Protein AF-A0AAE3K2G0-F1 (afdb_monomer)

Foldseek 3Di:
DVVLLVVLLVLLLVLQLLLLCLVPVDPVRSVVVSCCVLVVLQVVLLVVLVVCVVVVNNVVNLVSLLSHVVSLVVVVVVPDDDVVSSVSNSVNSNVSSVVSNVSSVVSVVVVVD

Organism: NCBI:txid1326980

Secondary structure (DSSP, 8-state):
-HHHHHHHHHHHHHHHHHHHHHHH--HHHHHHHHHHHHHHHHHHHHHHHHHHHHTT-HHHHHHHTTT-THHHHHHHHTT---HHHHHHHHHHHHHHHHHHHHHHHHHHHTT--

pLDDT: mean 92.66, std 5.58, range [51.22, 97.56]

Nearest PDB structures (foldseek):
  1x8z-assembly1_A-2  TM=3.335E-01  e=6.404E+00  Arabidopsis thaliana
  1x8z-assembly3_A  TM=3.335E-01  e=6.404E+00  Arabidopsis thaliana
  8e0m-assembly4_L  TM=4.436E-01  e=9.766E+00  synthetic construct

Sequence (113 aa):
MLALTFVVGYFFAENLVLLLTLVFKSPGVSTLVSIFVLGGVFVFGDAGEYFYALQGEYGKIFALSFTNPFVPWIITALGKDLYQQVEVGVAVDGFIAALTFVLSFLKFRGLEV

Mean predicted aligned error: 3.48 Å

Structure (mmCIF, N/CA/C/O backbone):
data_AF-A0AAE3K2G0-F1
#
_entry.id   AF-A0AAE3K2G0-F1
#
loop_
_atom_site.group_PDB
_atom_site.id
_atom_site.type_symbol
_atom_site.label_atom_id
_atom_site.label_alt_id
_atom_site.label_comp_id
_atom_site.label_asym_id
_atom_site.label_entity_id
_atom_site.label_seq_id
_atom_site.pdbx_PDB_ins_code
_atom_site.Cartn_x
_atom_site.Cartn_y
_atom_site.Cartn_z
_atom_site.occupancy
_atom_site.B_iso_or_equiv
_atom_site.auth_seq_id
_atom_site.auth_comp_id
_atom_site.auth_asym_id
_atom_site.auth_atom_id
_atom_site.pdbx_PDB_model_num
ATOM 1 N N . MET A 1 1 ? -5.427 -5.539 -15.576 1.00 87.38 1 MET A N 1
ATOM 2 C CA . MET A 1 1 ? -4.512 -5.313 -14.438 1.00 87.38 1 MET A CA 1
ATOM 3 C C . MET A 1 1 ? -4.665 -3.935 -13.807 1.00 87.38 1 MET A C 1
ATOM 5 O O . MET A 1 1 ? -4.890 -3.904 -12.613 1.00 87.38 1 MET A O 1
ATOM 9 N N . LEU A 1 2 ? -4.662 -2.819 -14.549 1.00 90.19 2 LEU A N 1
ATOM 10 C CA . LEU A 1 2 ? -4.793 -1.477 -13.944 1.00 90.19 2 LEU A CA 1
ATOM 11 C C . LEU A 1 2 ? -6.043 -1.299 -13.052 1.00 90.19 2 LEU A C 1
ATOM 13 O O . LEU A 1 2 ? -5.942 -0.810 -11.933 1.00 90.19 2 LEU A O 1
ATOM 17 N N . ALA A 1 3 ? -7.214 -1.757 -13.510 1.00 92.88 3 ALA A N 1
ATOM 18 C CA . ALA A 1 3 ? -8.438 -1.725 -12.701 1.00 92.88 3 ALA A CA 1
ATOM 19 C C . ALA A 1 3 ? -8.322 -2.564 -11.414 1.00 92.88 3 ALA A C 1
ATOM 21 O O . ALA A 1 3 ? -8.842 -2.173 -10.376 1.00 92.88 3 ALA A O 1
ATOM 22 N N . LEU A 1 4 ? -7.607 -3.692 -11.473 1.00 92.31 4 LEU A N 1
ATOM 23 C CA . LEU A 1 4 ? -7.353 -4.529 -10.302 1.00 92.31 4 LEU A CA 1
ATOM 24 C C . LEU A 1 4 ? -6.437 -3.806 -9.310 1.00 92.31 4 LEU A C 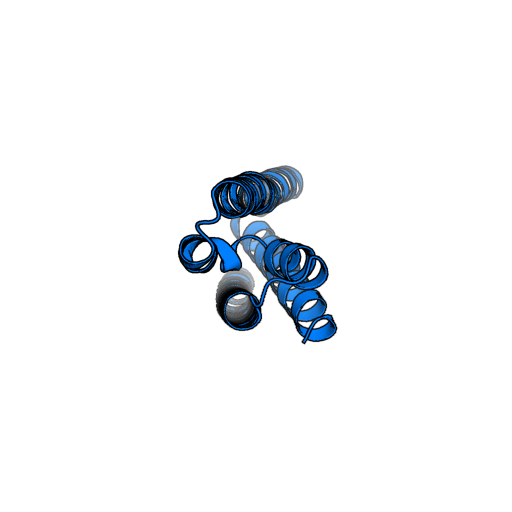1
ATOM 26 O O . LEU A 1 4 ? -6.725 -3.822 -8.122 1.00 92.31 4 LEU A O 1
ATOM 30 N N . THR A 1 5 ? -5.398 -3.118 -9.795 1.00 94.06 5 THR A N 1
ATOM 31 C CA . THR A 1 5 ? -4.529 -2.270 -8.966 1.00 94.06 5 THR A CA 1
ATOM 32 C C . THR A 1 5 ? -5.333 -1.233 -8.189 1.00 94.06 5 THR A C 1
ATOM 34 O O . THR A 1 5 ? -5.181 -1.124 -6.978 1.00 94.06 5 THR A O 1
ATOM 37 N N . PHE A 1 6 ? -6.248 -0.530 -8.863 1.00 92.69 6 PHE A N 1
ATOM 38 C CA . PHE A 1 6 ? -7.123 0.438 -8.204 1.00 92.69 6 PHE A CA 1
ATOM 39 C C . PHE A 1 6 ? -8.019 -0.207 -7.140 1.00 92.69 6 PHE A C 1
ATOM 41 O O . PHE A 1 6 ? -8.048 0.252 -6.003 1.00 92.69 6 PHE A O 1
ATOM 48 N N . VAL A 1 7 ? -8.730 -1.281 -7.495 1.00 94.69 7 VAL A N 1
ATOM 49 C CA . VAL A 1 7 ? -9.671 -1.949 -6.583 1.00 94.69 7 VAL A CA 1
ATOM 50 C C . VAL A 1 7 ? -8.951 -2.489 -5.349 1.00 94.69 7 VAL A C 1
ATOM 52 O O . VAL A 1 7 ? -9.396 -2.261 -4.228 1.00 94.69 7 VAL A O 1
ATOM 55 N N . VAL A 1 8 ? -7.832 -3.185 -5.540 1.00 93.75 8 VAL A N 1
ATOM 56 C CA . VAL A 1 8 ? -7.095 -3.818 -4.444 1.00 93.75 8 VAL A CA 1
ATOM 57 C C . VAL A 1 8 ? -6.440 -2.774 -3.536 1.00 93.75 8 VAL A C 1
ATOM 59 O O . VAL A 1 8 ? -6.573 -2.883 -2.318 1.00 93.75 8 VAL A O 1
ATOM 62 N N . GLY A 1 9 ? -5.831 -1.726 -4.100 1.00 92.50 9 GLY A N 1
ATOM 63 C CA . GLY A 1 9 ? -5.267 -0.625 -3.313 1.00 92.50 9 GLY A CA 1
ATOM 64 C C . GLY A 1 9 ? -6.333 0.128 -2.507 1.00 92.50 9 GLY A C 1
ATOM 65 O O . GLY A 1 9 ? -6.113 0.477 -1.346 1.00 92.50 9 GLY A O 1
ATOM 66 N N . TYR A 1 10 ? -7.528 0.311 -3.079 1.00 93.12 10 TYR A N 1
ATOM 67 C CA . TYR A 1 10 ? -8.667 0.900 -2.374 1.00 93.12 10 TYR A CA 1
ATOM 68 C C . TYR A 1 10 ? -9.119 0.029 -1.190 1.00 93.12 10 TYR A C 1
ATOM 70 O O . TYR A 1 10 ? -9.228 0.524 -0.068 1.00 93.12 10 TYR A O 1
ATOM 78 N N . PHE A 1 11 ? -9.284 -1.282 -1.403 1.00 94.94 11 PHE A N 1
ATOM 79 C CA . PHE A 1 11 ? -9.614 -2.225 -0.328 1.00 94.94 11 PHE A CA 1
ATOM 80 C C . PHE A 1 11 ? -8.543 -2.282 0.764 1.00 94.94 11 PHE A C 1
ATOM 82 O O . PHE A 1 11 ? -8.879 -2.414 1.942 1.00 94.94 11 PHE A O 1
ATOM 89 N N . PHE A 1 12 ? -7.262 -2.192 0.405 1.00 94.44 12 PHE A N 1
ATOM 90 C CA . PHE A 1 12 ? -6.175 -2.095 1.375 1.00 94.44 12 PHE A CA 1
ATOM 91 C C . PHE A 1 12 ? -6.347 -0.865 2.275 1.00 94.44 12 PHE A C 1
ATOM 93 O O . PHE A 1 12 ? -6.360 -1.003 3.502 1.00 94.44 12 PHE A O 1
ATOM 100 N N . ALA A 1 13 ? -6.531 0.316 1.679 1.00 94.44 13 ALA A N 1
ATOM 101 C CA . ALA A 1 13 ? -6.667 1.562 2.422 1.00 94.44 13 ALA A CA 1
ATOM 102 C C . ALA A 1 13 ? -7.892 1.549 3.351 1.00 94.44 13 ALA A C 1
ATOM 104 O O . ALA A 1 13 ? -7.771 1.878 4.533 1.00 94.44 13 ALA A O 1
ATOM 105 N N . GLU A 1 14 ? -9.055 1.119 2.855 1.00 95.69 14 GLU A N 1
ATOM 106 C CA . GLU A 1 14 ? -10.280 1.052 3.660 1.00 95.69 14 GLU A CA 1
ATOM 107 C C . GLU A 1 14 ? -10.155 0.088 4.842 1.00 95.69 14 GLU A C 1
ATOM 109 O O . GLU A 1 14 ? -10.494 0.449 5.971 1.00 95.69 14 GLU A O 1
ATOM 114 N N . ASN A 1 15 ? -9.639 -1.123 4.617 1.00 96.81 15 ASN A N 1
ATOM 115 C CA . ASN A 1 15 ? -9.516 -2.111 5.688 1.00 96.81 15 ASN A CA 1
ATOM 116 C C . ASN A 1 15 ? -8.460 -1.712 6.726 1.00 96.81 15 ASN A C 1
ATOM 118 O O . ASN A 1 15 ? -8.627 -1.995 7.915 1.00 96.81 15 ASN A O 1
ATOM 122 N N . LEU A 1 16 ? -7.400 -1.010 6.314 1.00 96.12 16 LEU A N 1
ATOM 123 C CA . LEU A 1 16 ? -6.44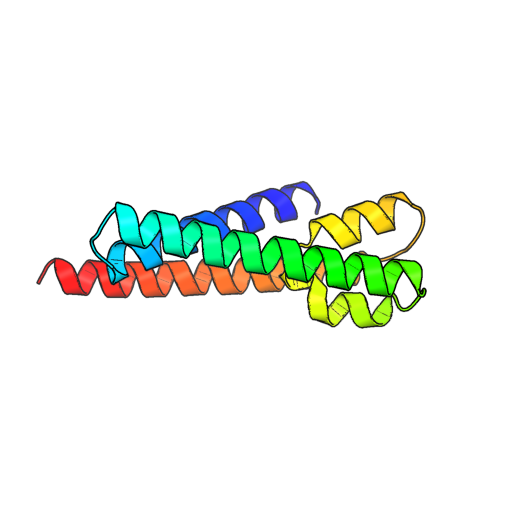5 -0.427 7.250 1.00 96.12 16 LEU A CA 1
ATOM 124 C C . LEU A 1 16 ? -7.107 0.655 8.117 1.00 96.12 16 LEU A C 1
ATOM 126 O O . LEU A 1 16 ? -6.969 0.624 9.340 1.00 96.12 16 LEU A O 1
ATOM 130 N N . VAL A 1 17 ? -7.855 1.582 7.508 1.00 96.94 17 VAL A N 1
ATOM 131 C CA . VAL A 1 17 ? -8.590 2.636 8.231 1.00 96.94 17 VAL A CA 1
ATOM 132 C C . VAL A 1 17 ? -9.604 2.027 9.201 1.00 96.94 17 VAL A C 1
ATOM 134 O O . VAL A 1 17 ? -9.693 2.459 10.356 1.00 96.94 17 VAL A O 1
ATOM 137 N N . LEU A 1 18 ? -10.336 0.996 8.771 1.00 96.50 18 LEU A N 1
ATOM 138 C CA . LEU A 1 18 ? -11.276 0.259 9.614 1.00 96.50 18 LEU A CA 1
ATOM 139 C C . LEU A 1 18 ? -10.567 -0.348 10.830 1.00 96.50 18 LEU A C 1
ATOM 141 O O . LEU A 1 18 ? -10.997 -0.125 11.965 1.00 96.50 18 LEU A O 1
ATOM 145 N N . LEU A 1 19 ? -9.457 -1.057 10.612 1.00 97.19 19 LEU A N 1
ATOM 146 C CA . LEU A 1 19 ? -8.679 -1.665 11.687 1.00 97.19 19 LEU A CA 1
ATOM 147 C C . LEU A 1 19 ? -8.222 -0.615 12.703 1.00 97.19 19 LEU A C 1
ATOM 149 O O . LEU A 1 19 ? -8.437 -0.780 13.904 1.00 97.19 19 LEU A O 1
ATOM 153 N N . LEU A 1 20 ? -7.624 0.482 12.231 1.00 96.75 20 LEU A N 1
ATOM 154 C CA . LEU A 1 20 ? -7.138 1.559 13.095 1.00 96.75 20 LEU A CA 1
ATOM 155 C C . LEU A 1 20 ? -8.284 2.201 13.888 1.00 96.75 20 LEU A C 1
ATOM 157 O O . LEU A 1 20 ? -8.134 2.458 15.083 1.00 96.75 20 LEU A O 1
ATOM 161 N N . THR A 1 21 ? -9.449 2.369 13.263 1.00 96.25 21 THR A N 1
ATOM 162 C CA . THR A 1 21 ? -10.658 2.879 13.924 1.00 96.25 21 THR A CA 1
ATOM 163 C C . THR A 1 21 ? -11.099 1.974 15.076 1.00 96.25 21 THR A C 1
ATOM 165 O O . THR A 1 21 ? -11.346 2.452 16.187 1.00 96.25 21 THR A O 1
ATOM 168 N N . LEU A 1 22 ? -11.132 0.657 14.854 1.00 95.38 22 LEU A N 1
ATOM 169 C CA . LEU A 1 22 ? -11.491 -0.330 15.880 1.00 95.38 22 LEU A CA 1
ATOM 170 C C . LEU A 1 22 ? -10.441 -0.443 16.998 1.00 95.38 22 LEU A C 1
ATOM 172 O O . LEU A 1 22 ? -10.775 -0.754 18.145 1.00 95.38 22 LEU A O 1
ATOM 176 N N . VAL A 1 23 ? -9.167 -0.204 16.676 1.00 95.44 23 VAL A N 1
ATOM 177 C CA . VAL A 1 23 ? -8.052 -0.253 17.631 1.00 95.44 23 VAL A CA 1
ATOM 178 C C . VAL A 1 23 ? -8.059 0.963 18.553 1.00 95.44 23 VAL A C 1
ATOM 180 O O . VAL A 1 23 ? -8.028 0.792 19.772 1.00 95.44 23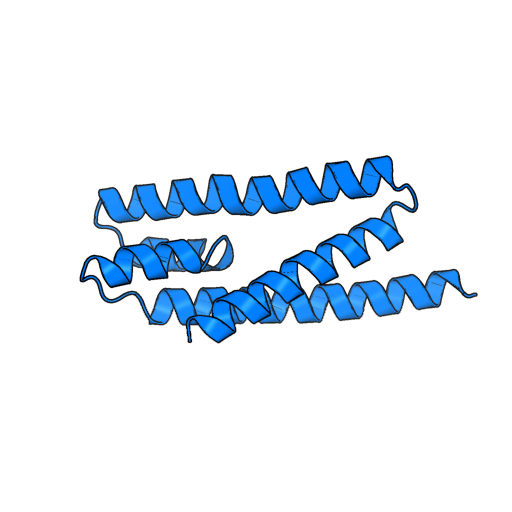 VAL A O 1
ATOM 183 N N . PHE A 1 24 ? -8.114 2.175 17.997 1.00 94.81 24 PHE A N 1
ATOM 184 C CA . PHE A 1 24 ? -7.946 3.406 18.772 1.00 94.81 24 PHE A CA 1
ATOM 185 C C . PHE A 1 24 ? -9.241 3.935 19.384 1.00 94.81 24 PHE A C 1
ATOM 187 O O . PHE A 1 24 ? -9.172 4.685 20.358 1.00 94.81 24 PHE A O 1
ATOM 194 N N . LYS A 1 25 ? -10.414 3.571 18.841 1.00 89.81 25 LYS A N 1
ATOM 195 C CA . LYS A 1 25 ? -11.743 3.985 19.341 1.00 89.81 25 LYS A CA 1
ATOM 196 C C . LYS A 1 25 ? -11.913 5.505 19.516 1.00 89.81 25 LYS A C 1
ATOM 198 O O . LYS A 1 25 ? -12.771 5.962 20.264 1.00 89.81 25 LYS A O 1
ATOM 203 N N . SER A 1 26 ? -11.087 6.292 18.834 1.00 94.62 26 SER A N 1
ATOM 204 C CA . SER A 1 26 ? -11.096 7.751 18.855 1.00 94.62 26 SER A CA 1
ATOM 205 C C . SER A 1 26 ? -11.043 8.245 17.413 1.00 94.62 26 SER A C 1
ATOM 207 O O . SER A 1 26 ? -10.049 7.969 16.732 1.00 94.62 26 SER A O 1
ATOM 209 N N . PRO A 1 27 ? -12.070 8.966 16.924 1.00 92.31 27 PRO A N 1
ATOM 210 C CA . PRO A 1 27 ? -12.111 9.426 15.537 1.00 92.31 27 PRO A CA 1
ATOM 211 C C . PRO A 1 27 ? -10.897 10.282 15.158 1.00 92.31 27 PRO A C 1
ATOM 213 O O . PRO A 1 27 ? -10.312 10.087 14.094 1.00 92.31 27 PRO A O 1
ATOM 216 N N . GLY A 1 28 ? -10.464 11.177 16.056 1.00 95.88 28 GLY A N 1
ATOM 217 C CA . GLY A 1 28 ? -9.315 12.056 15.820 1.00 95.88 28 GLY A CA 1
ATOM 218 C C . GLY A 1 28 ? -7.994 11.292 15.708 1.00 95.88 28 GLY A C 1
ATOM 219 O O . GLY A 1 28 ? -7.255 11.479 14.744 1.00 95.88 28 GLY A O 1
ATOM 220 N N . VAL A 1 29 ? -7.720 10.381 16.651 1.00 96.38 29 VAL A N 1
ATOM 221 C CA . VAL A 1 29 ? -6.486 9.572 16.630 1.00 96.38 29 VAL A CA 1
ATOM 222 C C . VAL A 1 29 ? -6.473 8.650 15.414 1.00 96.38 29 VAL A C 1
ATOM 224 O O . VAL A 1 29 ? -5.473 8.586 14.707 1.00 96.38 29 VA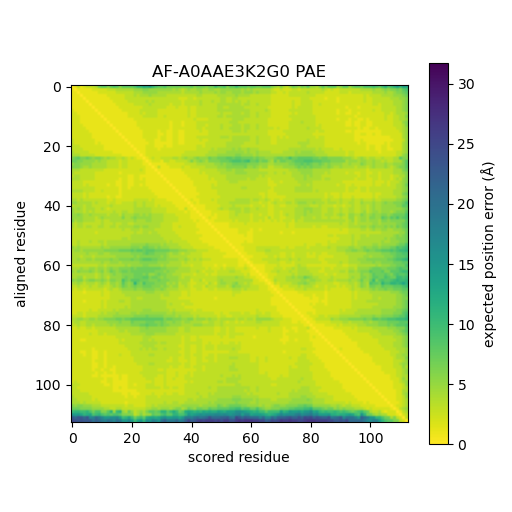L A O 1
ATOM 227 N N . SER A 1 30 ? -7.594 7.987 15.128 1.00 96.62 30 SER A N 1
ATOM 228 C CA . SER A 1 30 ? -7.701 7.052 14.000 1.00 96.62 30 SER A CA 1
ATOM 229 C C . SER A 1 30 ? -7.465 7.757 12.667 1.00 96.62 30 SER A C 1
ATOM 231 O O . SER A 1 30 ? -6.737 7.239 11.825 1.00 96.62 30 SER A O 1
ATOM 233 N N . THR A 1 31 ? -8.013 8.964 12.500 1.00 95.94 31 THR A N 1
ATOM 234 C CA . THR A 1 31 ? -7.805 9.780 11.296 1.00 95.94 31 THR A CA 1
ATOM 235 C C . THR A 1 31 ? -6.337 10.170 11.139 1.00 95.94 31 THR A C 1
ATOM 237 O O . THR A 1 31 ? -5.755 9.940 10.081 1.00 95.94 31 THR A O 1
ATOM 240 N N . LEU A 1 32 ? -5.711 10.704 12.195 1.00 97.56 32 LEU A N 1
ATOM 241 C CA . LEU A 1 32 ? -4.305 11.125 12.157 1.00 97.56 32 LEU A CA 1
ATOM 242 C C . LEU A 1 32 ? -3.361 9.958 11.863 1.00 97.56 32 LEU A C 1
ATOM 244 O O . LEU A 1 32 ? -2.490 10.080 11.006 1.00 97.56 32 LEU A O 1
ATOM 248 N N . VAL A 1 33 ? -3.553 8.821 12.537 1.00 97.12 33 VAL A N 1
ATOM 249 C CA . VAL A 1 33 ? -2.719 7.633 12.323 1.00 97.12 33 VAL A CA 1
ATOM 250 C C . VAL A 1 33 ? -2.935 7.068 10.921 1.00 97.12 33 VAL A C 1
ATOM 252 O O . VAL A 1 33 ? -1.959 6.729 10.263 1.00 97.12 33 VAL A O 1
ATOM 255 N N . SER A 1 34 ? -4.174 7.019 10.424 1.00 96.69 34 SER A N 1
ATOM 256 C CA . SER A 1 34 ? -4.448 6.524 9.068 1.00 96.69 34 SER A CA 1
ATOM 257 C C . SER A 1 34 ? -3.784 7.387 7.998 1.00 96.69 34 SER A C 1
ATOM 259 O O . SER A 1 34 ? -3.116 6.853 7.116 1.00 96.69 34 SER A O 1
ATOM 261 N N . ILE A 1 35 ? -3.908 8.717 8.103 1.00 95.81 35 ILE A N 1
ATOM 262 C CA . ILE A 1 35 ? -3.250 9.659 7.185 1.00 95.81 35 ILE A CA 1
ATOM 263 C C . ILE A 1 35 ? -1.733 9.507 7.265 1.00 95.81 35 ILE A C 1
ATOM 265 O O . ILE A 1 35 ? -1.070 9.471 6.233 1.00 95.81 35 ILE A O 1
ATOM 269 N N . PHE A 1 36 ? -1.179 9.398 8.473 1.00 96.50 36 PHE A N 1
ATOM 270 C CA . PHE A 1 36 ? 0.260 9.250 8.657 1.00 96.50 36 PHE A CA 1
ATOM 271 C C . PHE A 1 36 ? 0.788 7.938 8.064 1.00 96.50 36 PHE A C 1
ATOM 273 O O . PHE A 1 36 ? 1.796 7.956 7.365 1.00 96.50 36 PHE A O 1
ATOM 280 N N . VAL A 1 37 ? 0.110 6.811 8.303 1.00 94.56 37 VAL A N 1
ATOM 281 C CA . VAL A 1 37 ? 0.538 5.498 7.801 1.00 94.56 37 VAL A CA 1
ATOM 282 C C . VAL A 1 37 ? 0.396 5.426 6.283 1.00 94.56 37 VAL A C 1
ATOM 284 O O . VAL A 1 37 ? 1.375 5.125 5.610 1.00 94.56 37 VAL A O 1
ATOM 287 N N . LEU A 1 38 ? -0.782 5.741 5.735 1.00 94.25 38 LEU A N 1
ATOM 288 C CA . LEU A 1 38 ? -1.008 5.694 4.286 1.00 94.25 38 LEU A CA 1
ATOM 289 C C . LEU A 1 38 ? -0.138 6.720 3.558 1.00 94.25 38 LEU A C 1
ATOM 291 O O . LEU A 1 38 ? 0.539 6.384 2.593 1.00 94.25 38 LEU A O 1
ATOM 295 N N . GLY A 1 39 ? -0.105 7.958 4.054 1.00 92.56 39 GLY A N 1
ATOM 296 C CA . GLY A 1 39 ? 0.728 9.015 3.490 1.00 92.56 39 GLY A CA 1
ATOM 297 C C . GLY A 1 39 ?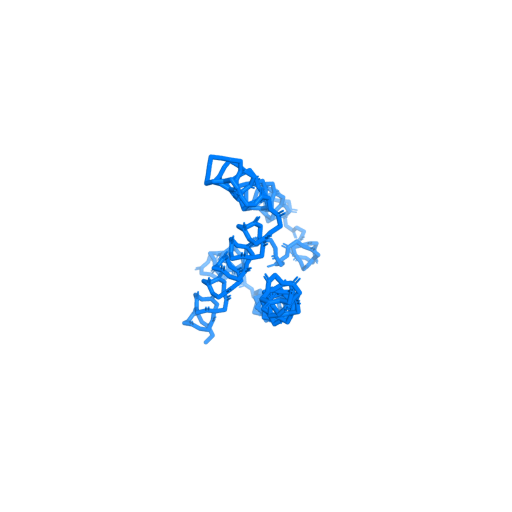 2.213 8.674 3.559 1.00 92.56 39 GLY A C 1
ATOM 298 O O . GLY A 1 39 ? 2.921 8.875 2.582 1.00 92.56 39 GLY A O 1
ATOM 299 N N . GLY A 1 40 ? 2.686 8.110 4.672 1.00 92.44 40 GLY A N 1
ATOM 300 C CA . GLY A 1 40 ? 4.070 7.665 4.810 1.00 92.44 40 GLY A CA 1
ATOM 301 C C . GLY A 1 40 ? 4.421 6.555 3.822 1.00 92.44 40 GLY A C 1
ATOM 302 O O . GLY A 1 40 ? 5.412 6.674 3.106 1.00 92.44 40 GLY A O 1
ATOM 303 N N . VAL A 1 41 ? 3.596 5.508 3.743 1.00 90.31 41 VAL A N 1
ATOM 304 C CA . VAL A 1 41 ? 3.813 4.391 2.810 1.00 90.31 41 VAL A CA 1
ATOM 305 C C . VAL A 1 41 ? 3.865 4.893 1.368 1.00 90.31 41 VAL A C 1
ATOM 307 O O . VAL A 1 41 ? 4.842 4.605 0.682 1.00 90.31 41 VAL A O 1
ATOM 310 N N . PHE A 1 42 ? 2.891 5.701 0.936 1.00 89.69 42 PHE A N 1
ATOM 311 C CA . PHE A 1 42 ? 2.866 6.221 -0.431 1.00 89.69 42 PHE A CA 1
ATOM 312 C C . PHE A 1 42 ? 4.016 7.196 -0.706 1.00 89.69 42 PHE A C 1
ATOM 314 O O . PHE A 1 42 ? 4.742 7.021 -1.672 1.00 89.69 42 PHE A O 1
ATOM 321 N N . VAL A 1 43 ? 4.265 8.188 0.154 1.00 91.25 43 VAL A N 1
ATOM 322 C CA . VAL A 1 43 ? 5.301 9.204 -0.111 1.00 91.25 43 VAL A CA 1
ATOM 323 C C . VAL A 1 43 ? 6.704 8.597 -0.143 1.00 91.25 43 VAL A C 1
ATOM 325 O O . VAL A 1 43 ? 7.474 8.884 -1.061 1.00 91.25 43 VAL A O 1
ATOM 328 N N . PHE A 1 44 ? 7.064 7.780 0.852 1.00 88.62 44 PHE A N 1
ATOM 329 C CA . PHE A 1 44 ? 8.403 7.184 0.904 1.00 88.62 44 PHE A CA 1
ATOM 330 C C . PHE A 1 44 ? 8.572 6.063 -0.120 1.00 88.62 44 PHE A C 1
ATOM 332 O O . PHE A 1 44 ? 9.655 5.922 -0.689 1.00 88.62 44 PHE A O 1
ATOM 339 N N . GLY A 1 45 ? 7.501 5.312 -0.371 1.00 88.31 45 GLY A N 1
ATOM 340 C CA . GLY A 1 45 ? 7.421 4.328 -1.435 1.00 88.31 45 GLY A CA 1
ATOM 341 C C . GLY A 1 45 ? 7.699 4.925 -2.805 1.00 88.31 45 GLY A C 1
ATOM 342 O O . GLY A 1 45 ? 8.701 4.590 -3.436 1.00 88.31 45 GLY A O 1
ATOM 343 N N . ASP A 1 46 ? 6.876 5.899 -3.196 1.00 91.81 46 ASP A N 1
ATOM 344 C CA . ASP A 1 46 ? 6.964 6.588 -4.482 1.00 91.81 46 ASP A CA 1
ATOM 345 C C . ASP A 1 46 ? 8.347 7.198 -4.689 1.00 91.81 46 ASP A C 1
ATOM 347 O O . ASP A 1 46 ? 8.975 7.006 -5.731 1.00 91.81 46 ASP A O 1
ATOM 351 N N . ALA A 1 47 ? 8.849 7.922 -3.682 1.00 93.06 47 ALA A N 1
ATOM 352 C CA . ALA A 1 47 ? 10.163 8.548 -3.748 1.00 93.06 47 ALA A CA 1
ATOM 353 C C . ALA A 1 47 ? 11.274 7.515 -3.993 1.00 93.06 47 ALA A C 1
ATOM 355 O O . ALA A 1 47 ? 12.169 7.762 -4.804 1.00 93.06 47 ALA A O 1
ATOM 356 N N . GLY A 1 48 ? 11.209 6.357 -3.330 1.00 93.50 48 GLY A N 1
ATOM 357 C CA . GLY A 1 48 ? 12.161 5.266 -3.521 1.00 93.50 48 GLY A CA 1
ATOM 358 C C . GLY A 1 48 ? 12.062 4.621 -4.906 1.00 93.50 48 GLY A C 1
ATOM 359 O O . GLY A 1 48 ? 13.083 4.395 -5.558 1.00 93.50 48 GLY A O 1
ATOM 360 N N . GLU A 1 49 ? 10.849 4.371 -5.397 1.00 93.44 49 GLU A N 1
ATOM 361 C CA . GLU A 1 49 ? 10.630 3.785 -6.722 1.00 93.44 49 GLU A CA 1
ATOM 362 C C . GLU A 1 49 ? 11.101 4.710 -7.846 1.00 93.44 49 GLU A C 1
ATOM 364 O O . GLU A 1 49 ? 11.838 4.272 -8.735 1.00 93.44 49 GLU A O 1
ATOM 369 N N . TYR A 1 50 ? 10.761 6.002 -7.784 1.00 93.81 50 TYR A N 1
ATOM 370 C CA . TYR A 1 50 ? 11.259 6.990 -8.742 1.00 93.81 50 TYR A CA 1
ATOM 371 C C . TYR A 1 50 ? 12.776 7.150 -8.665 1.00 93.81 50 TYR A C 1
ATOM 373 O O . TYR A 1 50 ? 13.427 7.272 -9.702 1.00 93.81 50 TYR A O 1
ATOM 381 N N . PHE A 1 51 ? 13.362 7.109 -7.467 1.00 95.25 51 PHE A N 1
ATOM 382 C CA . PHE A 1 51 ? 14.813 7.158 -7.301 1.00 95.25 51 PHE A CA 1
ATOM 383 C C . PHE A 1 51 ? 15.507 5.996 -8.024 1.00 95.25 51 PHE A C 1
ATOM 385 O O . PHE A 1 51 ? 16.424 6.231 -8.813 1.00 95.25 51 PHE A O 1
ATOM 392 N N . TYR A 1 52 ? 15.036 4.758 -7.841 1.00 94.75 52 TYR A N 1
ATOM 393 C CA . TYR A 1 52 ? 15.588 3.607 -8.563 1.00 94.75 52 TYR A CA 1
ATOM 394 C C . TYR A 1 52 ? 15.318 3.671 -10.067 1.00 94.75 52 TYR A C 1
ATOM 396 O O . TYR A 1 52 ? 16.191 3.313 -10.861 1.00 94.75 52 TYR A O 1
ATOM 404 N N . ALA A 1 53 ? 14.154 4.176 -10.479 1.00 93.56 53 ALA A N 1
ATOM 405 C CA . ALA A 1 53 ? 13.830 4.364 -11.889 1.00 93.56 53 ALA A CA 1
ATOM 406 C C . ALA A 1 53 ? 14.784 5.353 -12.578 1.00 93.56 53 ALA A C 1
ATOM 408 O O . ALA A 1 53 ? 15.241 5.084 -13.690 1.00 93.56 53 ALA A O 1
ATOM 409 N N . LEU A 1 54 ? 15.124 6.461 -11.908 1.00 94.50 54 LEU A N 1
ATOM 410 C CA . LEU A 1 54 ? 16.080 7.463 -12.395 1.00 94.50 54 LEU A CA 1
ATOM 411 C C . LEU A 1 54 ? 17.510 6.914 -12.487 1.00 94.50 54 LEU A C 1
ATOM 413 O O . LEU A 1 54 ? 18.269 7.327 -13.360 1.00 94.50 54 LEU A O 1
ATOM 417 N N . GLN A 1 55 ? 17.868 5.964 -11.623 1.00 95.38 55 GLN A N 1
ATOM 418 C CA . GLN A 1 55 ? 19.164 5.277 -11.655 1.00 95.38 55 GLN A CA 1
ATOM 419 C C . GLN A 1 55 ? 19.214 4.106 -12.648 1.00 95.38 55 GLN A C 1
ATOM 421 O O . GLN A 1 55 ? 20.268 3.503 -12.834 1.00 95.38 55 GLN A O 1
ATOM 426 N N . GLY A 1 56 ? 18.090 3.771 -13.290 1.00 91.88 56 GLY A N 1
ATOM 427 C CA . GLY A 1 56 ? 17.978 2.605 -14.168 1.00 91.88 56 GLY A CA 1
ATOM 428 C C . GLY A 1 56 ? 17.973 1.263 -13.425 1.00 91.88 56 GLY A C 1
ATOM 429 O O . GLY A 1 56 ? 18.085 0.211 -14.051 1.00 91.88 56 GLY A O 1
ATOM 430 N N . GLU A 1 57 ? 17.816 1.270 -12.101 1.00 92.94 57 GLU A N 1
ATOM 431 C CA . GLU A 1 57 ? 17.855 0.088 -11.236 1.00 92.94 57 GLU A CA 1
ATOM 432 C C . GLU A 1 57 ? 16.464 -0.550 -11.071 1.00 92.94 57 GLU A C 1
ATOM 434 O O . GLU A 1 57 ? 15.991 -0.814 -9.966 1.00 92.94 57 GLU A O 1
ATOM 439 N N . TYR A 1 58 ? 15.792 -0.835 -12.188 1.00 90.44 58 TYR A N 1
ATOM 440 C CA . TYR A 1 58 ? 14.399 -1.307 -12.215 1.00 90.44 58 TYR A CA 1
ATOM 441 C C . TYR A 1 58 ? 14.135 -2.607 -11.435 1.00 90.44 58 TYR A C 1
ATOM 443 O O . TYR A 1 58 ? 13.015 -2.853 -10.989 1.00 90.44 58 TYR A O 1
ATOM 451 N N . GLY A 1 59 ? 15.160 -3.438 -11.229 1.00 88.81 59 GLY A N 1
ATOM 452 C CA . GLY A 1 59 ? 15.052 -4.634 -10.390 1.00 88.81 59 GLY A CA 1
ATOM 453 C C . GLY A 1 59 ? 14.801 -4.316 -8.912 1.00 88.81 59 GLY A C 1
ATOM 454 O O . GLY A 1 59 ? 14.126 -5.081 -8.232 1.00 88.81 59 GLY A O 1
ATOM 455 N N . LYS A 1 60 ? 15.282 -3.171 -8.409 1.00 90.38 60 LYS A N 1
ATOM 456 C CA . LYS A 1 60 ? 15.084 -2.759 -7.009 1.00 90.38 60 LYS A CA 1
ATOM 457 C C . LYS A 1 60 ? 13.687 -2.198 -6.747 1.00 90.38 60 LYS A C 1
ATOM 459 O O . LYS A 1 60 ? 13.208 -2.295 -5.622 1.00 90.38 60 LYS A O 1
ATOM 464 N N . ILE A 1 61 ? 13.004 -1.718 -7.790 1.00 91.81 61 ILE A N 1
ATOM 465 C CA . ILE A 1 61 ? 11.591 -1.305 -7.726 1.00 91.81 61 ILE A CA 1
ATOM 466 C C . ILE A 1 61 ? 10.711 -2.472 -7.268 1.00 91.81 61 ILE A C 1
ATOM 468 O O . ILE A 1 61 ? 9.750 -2.268 -6.543 1.00 91.81 61 ILE A O 1
ATOM 472 N N . PHE A 1 62 ? 11.082 -3.717 -7.585 1.00 88.06 62 PHE A N 1
ATOM 473 C CA . PHE A 1 62 ? 10.364 -4.905 -7.120 1.00 88.06 62 PHE A CA 1
ATOM 474 C C . PHE A 1 62 ? 10.151 -4.920 -5.599 1.00 88.06 62 PHE A C 1
ATOM 476 O O . PHE A 1 62 ? 9.047 -5.194 -5.134 1.00 88.06 62 PHE A O 1
ATOM 483 N N . ALA A 1 63 ? 11.182 -4.570 -4.825 1.00 84.62 63 ALA A N 1
ATOM 484 C CA . ALA A 1 63 ? 11.124 -4.577 -3.366 1.00 84.62 63 ALA A CA 1
ATOM 485 C 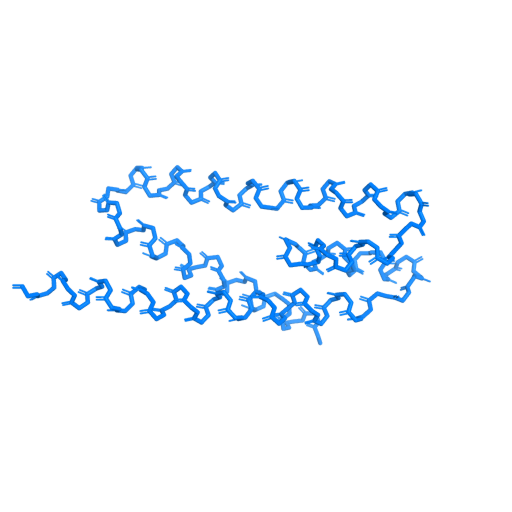C . ALA A 1 63 ? 10.267 -3.444 -2.785 1.00 84.62 63 ALA A C 1
ATOM 487 O O . ALA A 1 63 ? 9.880 -3.533 -1.627 1.00 84.62 63 ALA A O 1
ATOM 488 N N . LEU A 1 64 ? 9.987 -2.399 -3.567 1.00 89.19 64 LEU A N 1
ATOM 489 C CA . LEU A 1 64 ? 9.158 -1.265 -3.166 1.00 89.19 64 LEU A CA 1
ATOM 490 C C . LEU A 1 64 ? 7.773 -1.280 -3.820 1.00 89.19 64 LEU A C 1
ATOM 492 O O . LEU A 1 64 ? 6.894 -0.590 -3.347 1.00 89.19 64 LEU A O 1
ATOM 496 N N . SER A 1 65 ? 7.529 -2.117 -4.826 1.00 85.62 65 SER A N 1
ATOM 497 C CA . SER A 1 65 ? 6.278 -2.129 -5.602 1.00 85.62 65 SER A CA 1
ATOM 498 C C . SER A 1 65 ? 4.985 -2.293 -4.796 1.00 85.62 65 SER A C 1
ATOM 500 O O . SER A 1 65 ? 3.911 -1.933 -5.274 1.00 85.62 65 SER A O 1
ATOM 502 N N . PHE A 1 66 ? 5.079 -2.808 -3.567 1.00 80.75 66 PHE A N 1
ATOM 503 C CA . PHE A 1 66 ? 3.964 -2.912 -2.627 1.00 80.75 66 PHE A CA 1
ATOM 504 C C . PHE A 1 66 ? 3.570 -1.584 -1.970 1.00 80.75 66 PHE A C 1
ATOM 506 O O . PHE A 1 66 ? 2.522 -1.504 -1.344 1.00 80.75 66 PHE A O 1
ATOM 513 N N . THR A 1 67 ? 4.416 -0.557 -2.024 1.00 85.81 67 THR A N 1
ATOM 514 C CA . THR A 1 67 ? 4.098 0.738 -1.423 1.00 85.81 67 THR A CA 1
ATOM 515 C C . THR A 1 67 ? 3.171 1.540 -2.312 1.00 85.81 67 THR A C 1
ATOM 517 O O . THR A 1 67 ? 2.301 2.234 -1.796 1.00 85.81 67 THR A O 1
ATOM 520 N N . ASN A 1 68 ? 3.355 1.449 -3.633 1.00 88.25 68 ASN A N 1
ATOM 521 C CA . ASN A 1 68 ? 2.474 2.068 -4.610 1.00 88.25 68 ASN A CA 1
ATOM 522 C C . ASN A 1 68 ? 2.614 1.431 -6.009 1.00 88.25 68 ASN A C 1
ATOM 524 O O . ASN A 1 68 ? 3.384 1.903 -6.850 1.00 88.25 68 ASN A O 1
ATOM 528 N N . PRO A 1 69 ? 1.791 0.428 -6.347 1.00 89.81 69 PRO A N 1
ATOM 529 C CA . PRO A 1 69 ? 1.847 -0.209 -7.661 1.00 89.81 69 PRO A CA 1
ATOM 530 C C . PRO A 1 69 ? 1.508 0.725 -8.844 1.00 89.81 69 PRO A C 1
ATOM 532 O O . PRO A 1 69 ? 1.668 0.318 -9.999 1.00 89.81 69 PRO A O 1
ATOM 535 N N . PHE A 1 70 ? 1.087 1.980 -8.617 1.00 91.69 70 PHE A N 1
ATOM 536 C CA . PHE A 1 70 ? 0.924 2.975 -9.683 1.00 91.69 70 PHE A CA 1
ATOM 537 C C . PHE A 1 70 ? 2.246 3.546 -10.214 1.00 91.69 70 PHE A C 1
ATOM 539 O O . PHE A 1 70 ? 2.295 3.932 -11.384 1.00 91.69 70 PHE A O 1
ATOM 546 N N . VAL A 1 71 ? 3.331 3.573 -9.436 1.00 92.75 71 VAL A N 1
ATOM 547 C CA . VAL A 1 71 ? 4.623 4.068 -9.945 1.00 92.75 71 VAL A CA 1
ATOM 548 C C . VAL A 1 71 ? 5.205 3.125 -11.009 1.00 92.75 71 VAL A C 1
ATOM 550 O O . VAL A 1 71 ? 5.539 3.605 -12.101 1.00 92.75 71 VAL A O 1
ATOM 553 N N . PRO A 1 72 ? 5.227 1.789 -10.813 1.00 94.06 72 PRO A N 1
ATOM 554 C CA . PRO A 1 72 ? 5.571 0.850 -11.877 1.00 94.06 72 PRO A CA 1
ATOM 555 C C . PRO A 1 72 ? 4.675 0.976 -13.120 1.00 94.06 72 PRO A C 1
ATOM 557 O O . PRO A 1 72 ? 5.175 0.841 -14.239 1.00 94.06 72 PRO A O 1
ATOM 560 N N . TRP A 1 73 ? 3.382 1.304 -12.970 1.00 94.69 73 TRP A N 1
ATOM 561 C CA . TRP A 1 73 ? 2.490 1.589 -14.107 1.00 94.69 73 TRP A CA 1
ATOM 562 C C . TRP A 1 73 ? 2.939 2.803 -14.921 1.00 94.69 73 TRP A C 1
ATOM 564 O O . TRP A 1 73 ? 2.978 2.735 -16.151 1.00 94.69 73 TRP A O 1
ATOM 574 N N . ILE A 1 74 ? 3.294 3.900 -14.250 1.00 93.81 74 ILE A N 1
ATOM 575 C CA . ILE A 1 74 ? 3.771 5.127 -14.901 1.00 93.81 74 ILE A CA 1
ATOM 576 C C . ILE A 1 74 ? 5.058 4.840 -15.672 1.00 93.81 74 ILE A C 1
ATOM 578 O O . ILE A 1 74 ? 5.168 5.183 -16.846 1.00 93.81 74 ILE A O 1
ATOM 582 N N . ILE A 1 75 ? 6.014 4.157 -15.045 1.00 93.88 75 ILE A N 1
ATOM 583 C CA . ILE A 1 75 ? 7.284 3.811 -15.690 1.00 93.88 75 ILE A CA 1
ATOM 584 C C . ILE A 1 75 ? 7.056 2.837 -16.858 1.00 93.88 75 ILE A C 1
ATOM 586 O O . ILE A 1 75 ? 7.724 2.945 -17.889 1.00 93.88 75 ILE A O 1
ATOM 590 N N . THR A 1 76 ? 6.072 1.940 -16.744 1.00 94.38 76 THR A N 1
ATOM 591 C CA . THR A 1 76 ? 5.682 1.051 -17.845 1.00 94.38 76 THR A CA 1
ATOM 592 C C . THR A 1 76 ? 5.140 1.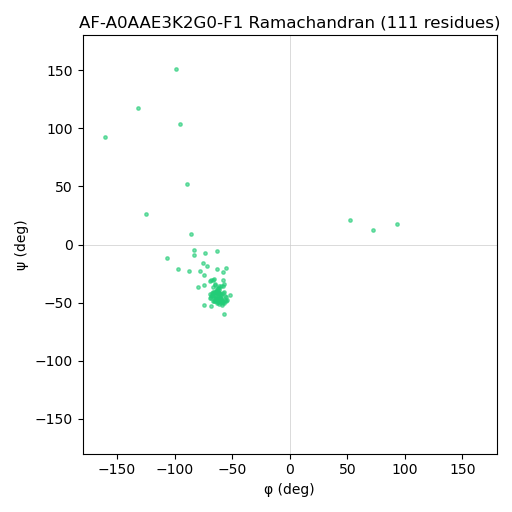834 -19.039 1.00 94.38 76 THR A C 1
ATOM 594 O O . THR A 1 76 ? 5.527 1.586 -20.181 1.00 94.38 76 THR A O 1
ATOM 597 N N . ALA A 1 77 ? 4.322 2.861 -18.789 1.00 93.50 77 ALA A N 1
ATOM 598 C CA . ALA A 1 77 ? 3.827 3.762 -19.831 1.00 93.50 77 ALA A CA 1
ATOM 599 C C . ALA A 1 77 ? 4.947 4.564 -20.529 1.00 93.50 77 ALA A C 1
ATOM 601 O O . ALA A 1 77 ? 4.767 5.002 -21.664 1.00 93.50 77 ALA A O 1
ATOM 602 N N . LEU A 1 78 ? 6.115 4.712 -19.892 1.00 93.56 78 LEU A N 1
ATOM 603 C CA . LEU A 1 78 ? 7.317 5.327 -20.470 1.00 93.56 78 LEU A CA 1
ATOM 604 C C . LEU A 1 78 ? 8.193 4.337 -21.267 1.00 93.56 78 LEU A C 1
ATOM 606 O O . LEU A 1 78 ? 9.302 4.684 -21.677 1.00 93.56 78 LEU A O 1
ATOM 610 N N . GLY A 1 79 ? 7.712 3.112 -21.512 1.00 93.00 79 GLY A N 1
ATOM 611 C CA . GLY A 1 79 ? 8.358 2.133 -22.392 1.00 93.00 79 GLY A CA 1
ATOM 612 C C . GLY A 1 79 ? 9.305 1.155 -21.693 1.00 93.00 79 GLY A C 1
ATOM 613 O O . GLY A 1 79 ? 10.143 0.540 -22.354 1.00 93.00 79 GLY A O 1
ATOM 614 N N . LYS A 1 80 ? 9.209 1.009 -20.368 1.00 93.56 80 LYS A N 1
ATOM 615 C CA . LYS A 1 80 ? 9.887 -0.062 -19.619 1.00 93.56 80 LYS A CA 1
ATOM 616 C C . LYS A 1 80 ? 8.916 -1.202 -19.340 1.00 93.56 80 LYS A C 1
ATOM 618 O O . LYS A 1 80 ? 7.724 -0.979 -19.234 1.00 93.56 80 LYS A O 1
ATOM 623 N N . ASP A 1 81 ? 9.412 -2.424 -19.221 1.00 93.38 81 ASP A N 1
ATOM 624 C CA . ASP A 1 81 ? 8.571 -3.559 -18.839 1.00 93.38 81 ASP A CA 1
ATOM 625 C C . ASP A 1 81 ? 8.685 -3.783 -17.328 1.00 93.38 81 ASP A C 1
ATOM 627 O O . ASP A 1 81 ? 9.718 -4.262 -16.859 1.00 93.38 81 ASP A O 1
ATOM 631 N N . LEU A 1 82 ? 7.656 -3.374 -16.575 1.00 94.69 82 LEU A N 1
ATOM 632 C CA . LEU A 1 82 ? 7.565 -3.581 -15.124 1.00 94.69 82 LEU A CA 1
ATOM 633 C C . LEU A 1 82 ? 6.275 -4.301 -14.699 1.00 94.69 82 LEU A C 1
ATOM 635 O O . LEU A 1 82 ? 5.803 -4.129 -13.571 1.00 94.69 82 LEU A O 1
ATOM 639 N N . TYR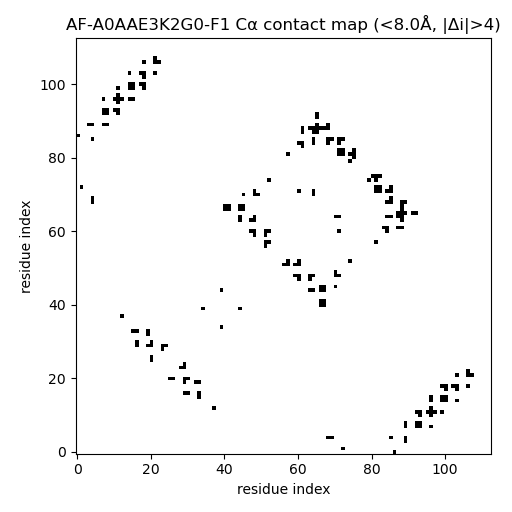 A 1 83 ? 5.674 -5.101 -15.586 1.00 93.00 83 TYR A N 1
ATOM 640 C CA . TYR A 1 83 ? 4.420 -5.797 -15.271 1.00 93.00 83 TYR A CA 1
ATOM 641 C C . TYR A 1 83 ? 4.558 -6.739 -14.069 1.00 93.00 83 TYR A C 1
ATOM 643 O O . TYR A 1 83 ? 3.647 -6.817 -13.249 1.00 93.00 83 TYR A O 1
ATOM 651 N N . GLN A 1 84 ? 5.713 -7.387 -13.907 1.00 93.81 84 GLN A N 1
ATOM 652 C CA . GLN A 1 84 ? 5.970 -8.264 -12.765 1.00 93.81 84 GLN A CA 1
ATOM 653 C C . GLN A 1 84 ? 5.962 -7.496 -11.430 1.00 93.81 84 GLN A C 1
ATOM 655 O O . GLN A 1 84 ? 5.434 -7.982 -10.433 1.00 93.81 84 GLN A O 1
ATOM 660 N N . GLN A 1 85 ? 6.523 -6.287 -11.400 1.00 94.25 85 GLN A N 1
ATOM 661 C CA . GLN A 1 85 ? 6.521 -5.414 -10.228 1.00 94.25 85 GLN A CA 1
ATOM 662 C C . GLN A 1 85 ? 5.090 -4.977 -9.900 1.00 94.25 85 GLN A C 1
ATOM 664 O O . GLN A 1 85 ? 4.696 -5.012 -8.739 1.00 94.25 85 GLN A O 1
ATOM 669 N N . VAL A 1 86 ? 4.283 -4.647 -10.916 1.00 94.81 86 VAL A N 1
ATOM 670 C CA . VAL A 1 86 ? 2.852 -4.361 -10.726 1.00 94.81 86 VAL A CA 1
ATOM 671 C C . VAL A 1 86 ? 2.129 -5.561 -10.114 1.00 94.81 86 VAL A C 1
ATOM 673 O O . VAL A 1 86 ? 1.380 -5.397 -9.155 1.00 94.81 86 VAL A O 1
ATOM 676 N N . GLU A 1 87 ? 2.325 -6.765 -10.655 1.00 93.75 87 GLU A N 1
ATOM 677 C CA . GLU A 1 87 ? 1.670 -7.981 -10.159 1.00 93.75 87 GLU A CA 1
ATOM 678 C C . GLU A 1 87 ? 2.007 -8.261 -8.696 1.00 93.75 87 GLU A C 1
ATOM 680 O O . GLU A 1 87 ? 1.113 -8.573 -7.909 1.00 93.75 87 GLU A O 1
ATOM 685 N N . VAL A 1 88 ? 3.275 -8.098 -8.319 1.00 92.75 88 VAL A N 1
ATOM 686 C CA . VAL A 1 88 ? 3.716 -8.288 -6.936 1.00 92.75 88 VAL A CA 1
ATOM 687 C C . VAL A 1 88 ? 3.153 -7.214 -6.019 1.00 92.75 88 VAL A C 1
ATOM 689 O O . VAL A 1 88 ? 2.624 -7.564 -4.966 1.00 92.75 88 VAL A O 1
ATOM 692 N N . GLY A 1 89 ? 3.177 -5.944 -6.426 1.00 92.88 89 GLY A N 1
ATOM 693 C CA . GLY A 1 89 ? 2.559 -4.868 -5.655 1.00 92.88 89 GLY A CA 1
ATOM 694 C C . GLY A 1 89 ? 1.075 -5.132 -5.390 1.00 92.88 89 GLY A C 1
ATOM 695 O O . GLY A 1 89 ? 0.634 -5.121 -4.245 1.00 92.88 89 GLY A O 1
ATOM 696 N N . VAL A 1 90 ? 0.324 -5.509 -6.431 1.00 94.94 90 VAL A N 1
ATOM 697 C CA . VAL A 1 90 ? -1.100 -5.869 -6.312 1.00 94.94 90 VAL A CA 1
ATOM 698 C C . VAL A 1 90 ? -1.313 -7.093 -5.419 1.00 94.94 90 VAL A C 1
ATOM 700 O O . VAL A 1 90 ? -2.253 -7.118 -4.624 1.00 94.94 90 VAL A O 1
ATOM 703 N N . ALA A 1 91 ? -0.465 -8.117 -5.527 1.00 94.56 91 ALA A N 1
ATOM 704 C CA . ALA A 1 91 ? -0.565 -9.306 -4.687 1.00 94.56 91 ALA A CA 1
ATOM 705 C C . ALA A 1 91 ? -0.326 -8.981 -3.203 1.00 94.56 91 ALA A C 1
ATOM 707 O O . ALA A 1 91 ? -1.045 -9.492 -2.342 1.00 94.56 91 ALA A O 1
ATOM 708 N N . VAL A 1 92 ? 0.649 -8.117 -2.903 1.00 92.94 92 VAL A N 1
ATOM 709 C CA . VAL A 1 92 ? 0.942 -7.688 -1.530 1.00 92.94 92 VAL A CA 1
ATOM 710 C C . VAL A 1 92 ? -0.180 -6.811 -0.978 1.00 92.94 92 VAL A C 1
ATOM 712 O O . VAL A 1 92 ? -0.652 -7.100 0.122 1.00 92.94 92 VAL A O 1
ATOM 715 N N . ASP A 1 93 ? -0.679 -5.830 -1.736 1.00 92.94 93 ASP A N 1
ATOM 716 C CA . ASP A 1 93 ? -1.832 -5.017 -1.320 1.00 92.94 93 ASP A CA 1
ATOM 717 C C . ASP A 1 93 ? -3.045 -5.901 -1.012 1.00 92.94 93 ASP A C 1
ATOM 719 O O . ASP A 1 93 ? -3.694 -5.742 0.022 1.00 92.94 93 ASP A O 1
ATOM 723 N N . GLY A 1 94 ? -3.320 -6.894 -1.863 1.00 94.56 94 GLY A N 1
ATOM 724 C CA . GLY A 1 94 ? -4.424 -7.835 -1.668 1.00 94.56 94 GLY A CA 1
ATOM 725 C C . GLY A 1 94 ? -4.249 -8.703 -0.425 1.00 94.56 94 GLY A C 1
ATOM 726 O O . GLY A 1 94 ? -5.204 -8.907 0.329 1.00 94.56 94 GLY A O 1
ATOM 727 N N . PHE A 1 95 ? -3.029 -9.176 -0.170 1.00 95.56 95 PHE A N 1
ATOM 728 C CA . PHE A 1 95 ? -2.707 -9.927 1.041 1.00 95.56 95 PHE A CA 1
ATOM 729 C C . PHE A 1 95 ? -2.891 -9.074 2.303 1.00 95.56 95 PHE A C 1
ATOM 731 O O . PHE A 1 95 ? -3.536 -9.519 3.257 1.00 95.56 95 PHE A O 1
ATOM 738 N N . ILE A 1 96 ? -2.375 -7.841 2.308 1.00 94.44 96 ILE A N 1
ATOM 739 C CA . ILE A 1 96 ? -2.504 -6.928 3.449 1.00 94.44 96 ILE A CA 1
ATOM 740 C C . ILE A 1 96 ? -3.970 -6.535 3.653 1.00 94.44 96 ILE A C 1
ATOM 742 O O . ILE A 1 96 ? -4.423 -6.519 4.794 1.00 94.44 96 ILE A O 1
ATOM 746 N N . ALA A 1 97 ? -4.731 -6.279 2.586 1.00 95.31 97 ALA A N 1
ATOM 747 C CA . ALA A 1 97 ? -6.163 -5.993 2.659 1.00 95.31 97 ALA A CA 1
ATOM 748 C C . ALA A 1 97 ? -6.948 -7.147 3.304 1.00 95.31 97 ALA A C 1
ATOM 750 O O . ALA A 1 97 ? -7.749 -6.929 4.213 1.00 95.31 97 ALA A O 1
ATOM 751 N N . ALA A 1 98 ? -6.688 -8.389 2.884 1.00 97.00 98 ALA A N 1
ATOM 752 C CA . ALA A 1 98 ? -7.322 -9.563 3.479 1.00 97.00 98 ALA A CA 1
ATOM 753 C C . ALA A 1 98 ? -6.940 -9.723 4.960 1.00 97.00 98 ALA A C 1
ATOM 755 O O . ALA A 1 98 ? -7.797 -9.997 5.803 1.00 97.00 98 ALA A O 1
ATOM 756 N N . LEU A 1 99 ? -5.665 -9.506 5.295 1.00 97.38 99 LEU A N 1
ATOM 757 C CA . LEU A 1 99 ? -5.178 -9.576 6.670 1.00 97.38 99 LEU A CA 1
ATOM 758 C C . LEU A 1 99 ? -5.826 -8.505 7.559 1.00 97.38 99 LEU A C 1
ATOM 760 O O . LEU A 1 99 ? -6.326 -8.828 8.637 1.00 97.38 99 LEU A O 1
ATOM 764 N N . THR A 1 100 ? -5.853 -7.245 7.123 1.00 96.75 100 THR A N 1
ATOM 765 C CA . THR A 1 100 ? -6.454 -6.143 7.890 1.00 96.75 100 THR A CA 1
ATOM 766 C C . THR A 1 100 ? -7.959 -6.320 8.045 1.00 96.75 100 THR A C 1
ATOM 768 O O . THR A 1 100 ? -8.482 -6.042 9.126 1.00 96.75 100 THR A O 1
ATOM 771 N N . PHE A 1 101 ? -8.650 -6.875 7.046 1.00 97.00 101 PHE A N 1
ATOM 772 C CA . PHE A 1 101 ? -10.058 -7.256 7.160 1.00 97.00 101 PHE A CA 1
ATOM 773 C C . PHE A 1 101 ? -10.282 -8.326 8.240 1.00 97.00 101 PHE A C 1
ATOM 775 O O . PHE A 1 101 ? -11.117 -8.145 9.128 1.00 97.00 101 PHE A O 1
ATOM 782 N N . VAL A 1 102 ? -9.500 -9.415 8.229 1.00 97.44 102 VAL A N 1
ATOM 783 C CA . VAL A 1 102 ? -9.599 -10.482 9.243 1.00 97.44 102 VAL A CA 1
ATOM 784 C C . VAL A 1 102 ? -9.322 -9.937 10.646 1.00 97.44 102 VAL A C 1
ATOM 786 O O . VAL A 1 102 ? -10.079 -10.212 11.578 1.00 97.44 102 VAL A O 1
ATOM 789 N N . LEU A 1 103 ? -8.275 -9.124 10.809 1.00 97.38 103 LEU A N 1
ATOM 790 C CA . LEU A 1 103 ? -7.948 -8.498 12.093 1.00 97.38 103 LEU A CA 1
ATOM 791 C C . LEU A 1 103 ? -9.053 -7.545 12.565 1.00 97.38 103 LEU A C 1
ATOM 793 O O . LEU A 1 103 ? -9.392 -7.546 13.750 1.00 97.38 103 LEU A O 1
ATOM 797 N N . SER A 1 104 ? -9.646 -6.781 11.646 1.00 96.50 104 SER A N 1
ATOM 798 C CA . SER A 1 104 ? -10.784 -5.905 11.935 1.00 96.50 104 SER A CA 1
ATOM 799 C C . SER A 1 104 ? -11.979 -6.707 12.433 1.00 96.50 104 SER A C 1
ATOM 801 O O . SER A 1 104 ? -12.539 -6.387 13.478 1.00 96.50 104 SER A O 1
ATOM 803 N N . PHE A 1 105 ? -12.322 -7.798 11.748 1.00 95.50 105 PHE A N 1
ATOM 804 C CA . PHE A 1 105 ? -13.414 -8.682 12.147 1.00 95.50 105 PHE A CA 1
ATOM 805 C C . PHE A 1 105 ? -13.199 -9.284 13.543 1.00 95.50 105 PHE A C 1
ATOM 807 O O . PHE A 1 105 ? -14.097 -9.243 14.386 1.00 95.50 105 PHE A O 1
ATOM 814 N N . LEU A 1 106 ? -11.997 -9.799 13.824 1.00 95.19 106 LEU A N 1
ATOM 815 C CA . LEU A 1 106 ? -11.654 -10.334 15.146 1.00 95.19 106 LEU A CA 1
ATOM 816 C C . LEU A 1 106 ? -11.747 -9.258 16.232 1.00 95.19 106 LEU A C 1
ATOM 818 O O . LEU A 1 106 ? -12.269 -9.518 17.318 1.00 95.19 106 LEU A O 1
ATOM 822 N N . LYS A 1 107 ? -11.271 -8.043 15.937 1.00 93.38 107 LYS A N 1
ATOM 823 C CA . LYS A 1 107 ? -11.324 -6.926 16.878 1.00 93.38 107 LYS A CA 1
ATOM 824 C C . LYS A 1 107 ? -12.758 -6.495 17.152 1.00 93.38 107 LYS A C 1
ATOM 826 O O . LYS A 1 107 ? -13.094 -6.295 18.312 1.00 93.38 107 LYS A O 1
ATOM 831 N N . PHE A 1 108 ? -13.581 -6.391 16.112 1.00 92.94 108 PHE A N 1
ATOM 832 C CA . PHE A 1 108 ? -14.991 -6.032 16.212 1.00 92.94 108 PHE A CA 1
ATOM 833 C C . PHE A 1 108 ? -15.762 -7.024 17.089 1.00 92.94 108 PHE A C 1
ATOM 835 O O . PHE A 1 108 ? -16.403 -6.612 18.050 1.00 92.94 108 PHE A O 1
ATOM 842 N N . ARG A 1 109 ? -15.594 -8.334 16.860 1.00 89.94 109 ARG A N 1
ATOM 843 C CA . ARG A 1 109 ? -16.216 -9.374 17.701 1.00 89.94 109 ARG A CA 1
ATOM 844 C C . ARG A 1 109 ? -15.830 -9.275 19.175 1.00 89.94 109 ARG A C 1
ATOM 846 O O . ARG A 1 109 ? -16.653 -9.555 20.033 1.00 89.94 109 ARG A O 1
ATOM 853 N N . GLY A 1 110 ? -14.590 -8.891 19.473 1.00 82.94 110 GLY A N 1
ATOM 854 C CA . GLY A 1 110 ? -14.134 -8.693 20.850 1.00 82.94 110 GLY A CA 1
ATOM 855 C C . GLY A 1 110 ? -14.680 -7.432 21.531 1.00 82.94 110 GLY A C 1
ATOM 856 O O . GLY A 1 110 ? -14.405 -7.239 22.709 1.00 82.94 110 GLY A O 1
ATOM 857 N N . LEU A 1 111 ? -15.385 -6.553 20.810 1.00 84.81 111 LEU A N 1
ATOM 858 C CA . LEU A 1 111 ? -16.036 -5.358 21.363 1.00 84.81 111 LEU A CA 1
ATOM 859 C C . LEU A 1 111 ? -17.522 -5.566 21.661 1.00 84.81 111 LEU A C 1
ATOM 861 O O . LEU A 1 111 ? -18.080 -4.797 22.436 1.00 84.81 111 LEU A O 1
ATOM 865 N N . GLU A 1 112 ? -18.153 -6.556 21.028 1.00 67.94 112 GLU A N 1
ATOM 866 C CA . GLU A 1 112 ? -19.572 -6.882 21.219 1.00 67.94 112 GLU A CA 1
ATOM 867 C C . GLU A 1 112 ? -19.836 -7.780 22.444 1.00 67.94 112 GLU A C 1
ATOM 869 O O . GLU A 1 112 ? -20.994 -7.977 22.806 1.00 67.94 112 GLU A O 1
ATOM 874 N N . VAL A 1 113 ? -18.783 -8.315 23.075 1.00 51.22 113 VAL A N 1
ATOM 875 C CA . VAL A 1 113 ? -18.836 -9.141 24.300 1.00 51.22 113 VAL A CA 1
ATOM 876 C C . VAL A 1 113 ? -18.476 -8.295 25.514 1.00 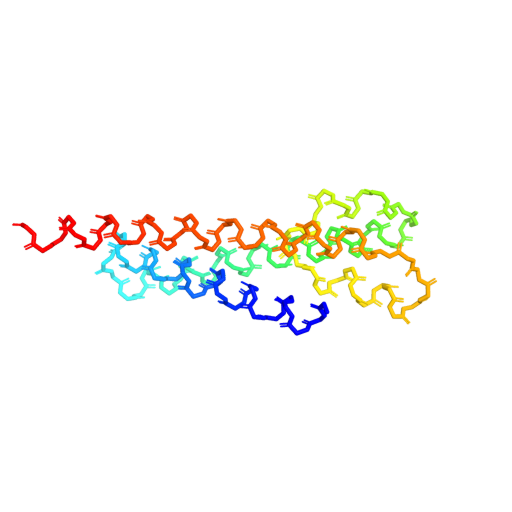51.22 113 VAL A C 1
ATOM 878 O O . VAL A 1 113 ? -19.183 -8.421 26.536 1.00 51.22 113 VAL A O 1
#

Radius of gyration: 15.81 Å; Cα contacts (8 Å, |Δi|>4): 123; chains: 1; bounding box: 39×22×47 Å

Solvent-accessible surface area (backbone atoms only — not comparable to full-atom values): 5760 Å² total; per-residue (Å²): 107,72,69,54,43,53,53,32,50,49,47,24,54,52,23,47,44,50,29,40,36,71,70,61,74,35,74,69,61,24,50,53,51,40,50,50,52,55,50,47,41,37,55,57,24,45,54,51,37,52,51,29,53,75,71,66,40,59,77,61,29,49,83,40,15,56,41,41,38,62,56,43,49,55,48,30,76,74,77,44,93,33,66,68,31,28,52,48,9,40,51,46,26,40,50,51,18,53,50,29,41,52,52,30,52,55,52,53,58,67,69,78,109